Protein AF-A0A1M7B839-F1 (afdb_monomer_lite)

Organism: NCBI:txid1121322

pLDDT: mean 78.51, std 21.43, range [28.95, 98.0]

Foldseek 3Di:
DPDDPPPVVVVVLVVVLVVVVVVVVVVVVPDDDDDDDDDDDDPPPQDSVRVVLVVCQVVVHDDLVVQQSCCVSVQKFFAWWQDRSVCVVVCLVVVVDQKTWTWIAGPPPRWIWIWMDGNPDRTGIDTDDPVVSLVVSVVDPHHGDTDNNVVVVD

Sequence (154 aa):
MQVQNKEMNSGNKLNRIMKLINYFKKKSKESCTSAEEVHEKTAQDTCEACKVIGAMIAEKRIKEIVLQELVDMEELSLFAANCQPKDFGYWIERGNHYTMNAYLKCSRCNKYYYVGYCLYGSPIIKEVTKADAYERAARLEWGYLGGYYEERKQ

Radius of gyration: 17.4 Å; chains: 1; bounding box: 54×29×54 Å

Structure (mmCIF, N/CA/C/O backbone):
data_AF-A0A1M7B839-F1
#
_entry.id   AF-A0A1M7B839-F1
#
loop_
_atom_site.group_PDB
_atom_site.id
_atom_site.type_symbol
_atom_site.label_atom_id
_atom_site.label_alt_id
_atom_site.label_comp_id
_atom_site.label_asym_id
_atom_site.label_entity_id
_atom_site.label_seq_id
_atom_site.pdbx_PDB_ins_code
_atom_site.Cartn_x
_atom_site.Cartn_y
_atom_site.Cartn_z
_atom_site.occupancy
_atom_site.B_iso_or_equiv
_atom_site.auth_seq_id
_atom_site.auth_comp_id
_atom_site.auth_asym_id
_atom_site.auth_atom_id
_atom_site.pdbx_PDB_model_num
ATOM 1 N N . MET A 1 1 ? -35.255 -13.393 -10.848 1.00 37.00 1 MET A N 1
ATOM 2 C CA . MET A 1 1 ? -34.927 -13.728 -9.443 1.00 37.00 1 MET A CA 1
ATOM 3 C C . MET A 1 1 ? -33.413 -13.785 -9.284 1.00 37.00 1 MET A C 1
ATOM 5 O O . MET A 1 1 ? -32.828 -14.796 -9.635 1.00 37.00 1 MET A O 1
ATOM 9 N N . GLN A 1 2 ? -32.760 -12.717 -8.821 1.00 43.22 2 GLN A N 1
ATOM 10 C CA . GLN A 1 2 ? -31.332 -12.746 -8.459 1.00 43.22 2 GLN A CA 1
ATOM 11 C C . GLN A 1 2 ? -31.090 -11.802 -7.275 1.00 43.22 2 GLN A C 1
ATOM 13 O O . GLN A 1 2 ? -30.537 -10.720 -7.423 1.00 43.22 2 GLN A O 1
ATOM 18 N N . VAL A 1 3 ? -31.570 -12.187 -6.092 1.00 40.09 3 VAL A N 1
ATOM 19 C CA . VAL A 1 3 ? -31.356 -11.429 -4.848 1.00 40.09 3 VAL A CA 1
ATOM 20 C C . VAL A 1 3 ? -31.092 -12.407 -3.702 1.00 40.09 3 VAL A C 1
ATOM 22 O O . VAL A 1 3 ? -31.841 -12.423 -2.743 1.00 40.09 3 VAL A O 1
ATOM 25 N N . GLN A 1 4 ? -30.096 -13.298 -3.811 1.00 36.16 4 GLN A N 1
ATOM 26 C CA . GLN A 1 4 ? -29.734 -14.181 -2.677 1.00 36.16 4 GLN A CA 1
ATOM 27 C C . GLN A 1 4 ? -28.231 -14.471 -2.487 1.00 36.16 4 GLN A C 1
ATOM 29 O O . GLN A 1 4 ? -27.869 -15.115 -1.513 1.00 36.16 4 GLN A O 1
ATOM 34 N N . ASN A 1 5 ? -27.317 -13.937 -3.310 1.00 40.16 5 ASN A N 1
ATOM 35 C CA . ASN A 1 5 ? -25.883 -14.282 -3.193 1.00 40.16 5 ASN A CA 1
ATOM 36 C C . ASN A 1 5 ? -24.985 -13.236 -2.501 1.00 40.16 5 ASN A C 1
ATOM 38 O O . ASN A 1 5 ? -23.783 -13.465 -2.382 1.00 40.16 5 ASN A O 1
ATOM 42 N N . LYS A 1 6 ? -25.517 -12.102 -2.021 1.00 41.84 6 LYS A N 1
ATOM 43 C CA . LYS A 1 6 ? -24.699 -11.074 -1.336 1.00 41.84 6 LYS A CA 1
ATOM 44 C C . LYS A 1 6 ? -24.588 -11.258 0.184 1.00 41.84 6 LYS A C 1
ATOM 46 O O . LYS A 1 6 ? -23.594 -10.832 0.762 1.00 41.84 6 LYS A O 1
ATOM 51 N N . GLU A 1 7 ? -25.544 -11.924 0.830 1.00 38.16 7 GLU A N 1
ATOM 52 C CA . GLU A 1 7 ? -25.591 -12.013 2.301 1.00 38.16 7 GLU A CA 1
ATOM 53 C C . GLU A 1 7 ? -24.766 -13.177 2.877 1.00 38.16 7 GLU A C 1
ATOM 55 O O . GLU A 1 7 ? -24.195 -13.053 3.957 1.00 38.16 7 GLU A O 1
ATOM 60 N N . MET A 1 8 ? -24.584 -14.274 2.134 1.00 32.19 8 MET A N 1
ATOM 61 C CA . MET A 1 8 ? -23.785 -15.425 2.593 1.00 32.19 8 MET A CA 1
ATOM 62 C C . MET A 1 8 ? -22.270 -15.154 2.658 1.00 32.19 8 MET A C 1
ATOM 64 O O . MET A 1 8 ? -21.543 -15.858 3.359 1.00 32.19 8 MET A O 1
ATOM 68 N N . ASN A 1 9 ? -21.778 -14.131 1.952 1.00 50.06 9 ASN A N 1
ATOM 69 C CA . ASN A 1 9 ? -20.346 -13.831 1.860 1.00 50.06 9 ASN A CA 1
ATOM 70 C C . ASN A 1 9 ? -19.869 -12.859 2.963 1.00 50.06 9 ASN A C 1
ATOM 72 O O . ASN A 1 9 ? -18.713 -12.897 3.387 1.00 50.06 9 ASN A O 1
ATOM 76 N N . SER A 1 10 ? -20.766 -12.018 3.493 1.00 48.66 10 SER A N 1
ATOM 77 C CA . SER A 1 10 ? -20.438 -11.016 4.518 1.00 48.66 10 SER A CA 1
ATOM 78 C C . SER A 1 10 ? -20.196 -11.636 5.901 1.00 48.66 10 SER A C 1
ATOM 80 O O . SER A 1 10 ? -19.264 -11.228 6.597 1.00 48.66 10 SER A O 1
ATOM 82 N N . GLY A 1 11 ? -20.959 -12.671 6.277 1.00 48.84 11 GLY A N 1
ATOM 83 C CA . GLY A 1 11 ? -20.793 -13.386 7.550 1.00 48.84 11 GLY A CA 1
ATOM 84 C C . GLY A 1 11 ? -19.475 -14.165 7.648 1.00 48.84 11 GLY A C 1
ATOM 85 O O . GLY A 1 11 ? -18.838 -14.201 8.701 1.00 48.84 11 GLY A O 1
ATOM 86 N N . ASN A 1 12 ? -19.006 -14.735 6.534 1.00 59.44 12 ASN A N 1
ATOM 87 C CA . ASN A 1 12 ? -17.725 -15.447 6.481 1.00 59.44 12 ASN A CA 1
ATOM 88 C C . ASN A 1 12 ? -16.532 -14.469 6.499 1.00 59.44 12 ASN A C 1
ATOM 90 O O . ASN A 1 12 ? -15.528 -14.700 7.174 1.00 59.44 12 ASN A O 1
ATOM 94 N N . LYS A 1 13 ? -16.685 -13.319 5.831 1.00 56.66 13 LYS A N 1
ATOM 95 C CA . LYS A 1 13 ? -15.717 -12.215 5.821 1.00 56.66 13 LYS A CA 1
ATOM 96 C C . LYS A 1 13 ? -15.521 -11.599 7.210 1.00 56.66 13 LYS A C 1
ATOM 98 O O . LYS A 1 13 ? -14.389 -11.510 7.679 1.00 56.66 13 LYS A O 1
ATOM 103 N N . LEU A 1 14 ? -16.608 -11.263 7.911 1.00 56.84 14 LEU A N 1
ATOM 104 C CA . LEU A 1 14 ? -16.559 -10.763 9.292 1.00 56.84 14 LEU A CA 1
ATOM 105 C C . LEU A 1 14 ? -15.893 -11.767 10.243 1.00 56.84 14 LEU A C 1
ATOM 107 O O . LEU A 1 14 ? -15.053 -11.373 11.047 1.00 56.84 14 LEU A O 1
ATOM 111 N N . ASN A 1 15 ? -16.186 -13.063 10.106 1.00 65.06 15 ASN A N 1
ATOM 112 C CA . ASN A 1 15 ? -15.546 -14.107 10.911 1.00 65.06 15 ASN A CA 1
ATOM 113 C C . ASN A 1 15 ? -14.041 -14.259 10.631 1.00 65.06 15 ASN A C 1
ATOM 115 O O . ASN A 1 15 ? -13.270 -14.477 11.567 1.00 65.06 15 ASN A O 1
ATOM 119 N N . ARG A 1 16 ? -13.592 -14.130 9.374 1.00 66.88 16 ARG A N 1
ATOM 120 C CA . ARG A 1 16 ? -12.155 -14.153 9.028 1.00 66.88 16 ARG A CA 1
ATOM 121 C C . ARG A 1 16 ? -11.425 -12.924 9.560 1.00 66.88 16 ARG A C 1
ATOM 123 O O . ARG A 1 16 ? -10.368 -13.080 10.168 1.00 66.88 16 ARG A O 1
ATOM 130 N N . ILE A 1 17 ? -12.025 -11.739 9.435 1.00 65.56 17 ILE A N 1
ATOM 131 C CA . ILE A 1 17 ? -11.497 -10.509 10.037 1.00 65.56 17 ILE A CA 1
ATOM 132 C C . ILE A 1 17 ? -11.405 -10.685 11.558 1.00 65.56 17 ILE A C 1
ATOM 134 O O . ILE A 1 17 ? -10.324 -10.540 12.113 1.00 65.56 17 ILE A O 1
ATOM 138 N N . MET A 1 18 ? -12.475 -11.117 12.233 1.00 65.62 18 MET A N 1
ATOM 139 C CA . MET A 1 18 ? -12.472 -11.353 13.685 1.00 65.62 18 MET A CA 1
ATOM 140 C C . MET A 1 18 ? -11.421 -12.382 14.132 1.00 65.62 18 MET A C 1
ATOM 142 O O . MET A 1 18 ? -10.810 -12.212 15.189 1.00 65.62 18 MET A O 1
ATOM 146 N N . LYS A 1 19 ? -11.150 -13.425 13.334 1.00 71.50 19 LYS A N 1
ATOM 147 C CA . LYS A 1 19 ? -10.053 -14.375 13.597 1.00 71.50 19 LYS A CA 1
ATOM 148 C C . LYS A 1 19 ? -8.681 -13.712 13.511 1.00 71.50 19 LYS A C 1
ATOM 150 O O . LYS A 1 19 ? -7.862 -13.940 14.402 1.00 71.50 19 LYS A O 1
ATOM 155 N N . LEU A 1 20 ? -8.445 -12.878 12.497 1.00 68.62 20 LEU A N 1
ATOM 156 C CA . LEU A 1 20 ? -7.220 -12.083 12.398 1.00 68.62 20 LEU A CA 1
ATOM 157 C C . LEU A 1 20 ? -7.093 -11.168 13.618 1.00 68.62 20 LEU A C 1
ATOM 159 O O . LEU A 1 20 ? -6.095 -11.257 14.326 1.00 68.62 20 LEU A O 1
ATOM 163 N N . ILE A 1 21 ? -8.128 -10.390 13.952 1.00 64.94 21 ILE A N 1
ATOM 164 C CA . ILE A 1 21 ? -8.146 -9.519 15.141 1.00 64.94 21 ILE A CA 1
ATOM 165 C C . ILE A 1 21 ? -7.767 -10.297 16.404 1.00 64.94 21 ILE A C 1
ATOM 167 O O . ILE A 1 21 ? -6.912 -9.858 17.170 1.00 64.94 21 ILE A O 1
ATOM 171 N N . ASN A 1 22 ? -8.391 -11.454 16.634 1.00 63.09 22 ASN A N 1
ATOM 172 C CA . ASN A 1 22 ? -8.139 -12.264 17.823 1.00 63.09 22 ASN A CA 1
ATOM 173 C C . ASN A 1 22 ? -6.702 -12.798 17.864 1.00 63.09 22 ASN A C 1
ATOM 175 O O . ASN A 1 22 ? -6.104 -12.842 18.939 1.00 63.09 22 ASN A O 1
ATOM 179 N N . TYR A 1 23 ? -6.120 -13.137 16.712 1.00 65.00 23 TYR A N 1
ATOM 180 C CA . TYR A 1 23 ? -4.705 -13.491 16.611 1.00 65.00 23 TYR A CA 1
ATOM 181 C C . TYR A 1 23 ? -3.788 -12.326 17.026 1.00 65.00 23 TYR A C 1
ATOM 183 O O . TYR A 1 23 ? -2.842 -12.534 17.787 1.00 65.00 23 TYR A O 1
ATOM 191 N N . PHE A 1 24 ? -4.095 -11.089 16.620 1.00 58.09 24 PHE A N 1
ATOM 192 C CA . PHE A 1 24 ? -3.320 -9.907 17.023 1.00 58.09 24 PHE A CA 1
ATOM 193 C C . PHE A 1 24 ? -3.530 -9.529 18.501 1.00 58.09 24 PHE A C 1
ATOM 195 O O . PHE A 1 24 ? -2.554 -9.283 19.208 1.00 58.09 24 PHE A O 1
ATOM 202 N N . LYS A 1 25 ? -4.771 -9.572 19.010 1.00 55.38 25 LYS A N 1
ATOM 203 C CA . LYS A 1 25 ? -5.091 -9.298 20.427 1.00 55.38 25 LYS A CA 1
ATOM 204 C C . LYS A 1 25 ? -4.465 -10.305 21.391 1.00 55.38 25 LYS A C 1
ATOM 206 O O . LYS A 1 25 ? -4.120 -9.945 22.513 1.00 55.38 25 LYS A O 1
ATOM 211 N N . LYS A 1 26 ? -4.332 -11.572 20.983 1.00 52.59 26 LYS A N 1
ATOM 212 C CA . LYS A 1 26 ? -3.695 -12.609 21.808 1.00 52.59 26 LYS A CA 1
ATOM 213 C C . LYS A 1 26 ? -2.184 -12.383 21.925 1.00 52.59 26 LYS A C 1
ATOM 215 O O . LYS A 1 26 ? -1.627 -12.649 22.980 1.00 52.59 26 LYS A O 1
ATOM 220 N N . LYS A 1 27 ? -1.546 -11.832 20.885 1.00 49.62 27 LYS A N 1
ATOM 221 C CA . LYS A 1 27 ? -0.099 -11.574 20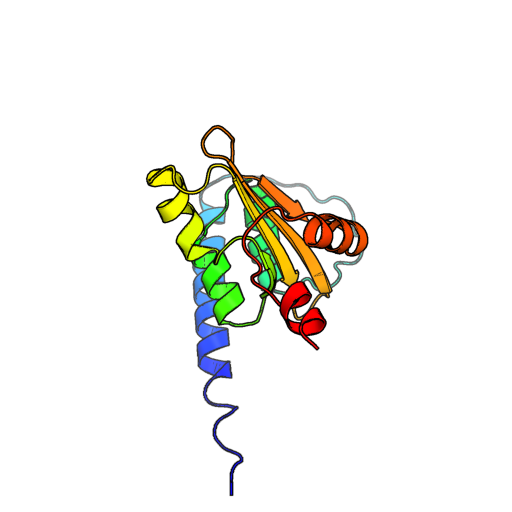.865 1.00 49.62 27 LYS A CA 1
ATOM 222 C C . LYS A 1 27 ? 0.317 -10.281 21.577 1.00 49.62 27 LYS A C 1
ATOM 224 O O . LYS A 1 27 ? 1.439 -10.199 22.054 1.00 49.62 27 LYS A O 1
ATOM 229 N N . SER A 1 28 ? -0.578 -9.296 21.696 1.00 42.84 28 SER A N 1
ATOM 230 C CA . SER A 1 28 ? -0.305 -8.045 22.423 1.00 42.84 28 SER A CA 1
ATOM 231 C C . SER A 1 28 ? -0.425 -8.169 23.949 1.00 42.84 28 SER A C 1
ATOM 233 O O . SER A 1 28 ? -0.104 -7.221 24.655 1.00 42.84 28 SER A O 1
ATOM 235 N N . LYS A 1 29 ? -0.914 -9.303 24.473 1.00 42.88 29 LYS A N 1
ATOM 236 C CA . LYS A 1 29 ? -1.049 -9.552 25.921 1.00 42.88 29 LYS A CA 1
ATOM 237 C C . LYS A 1 29 ? 0.162 -10.244 26.558 1.00 42.88 29 LYS A C 1
ATOM 239 O O . LYS A 1 29 ? 0.162 -10.427 27.769 1.00 42.88 29 LYS A O 1
ATOM 244 N N . GLU A 1 30 ? 1.184 -10.604 25.780 1.00 41.94 30 GLU A N 1
ATOM 245 C CA . GLU A 1 30 ? 2.397 -11.263 26.297 1.00 41.94 30 GLU A CA 1
ATOM 246 C C . GLU A 1 30 ? 3.554 -10.297 26.605 1.00 41.94 30 GLU A C 1
ATOM 248 O O . GLU A 1 30 ? 4.613 -10.740 27.041 1.00 41.94 30 GLU A O 1
ATOM 253 N N . SER A 1 31 ? 3.375 -8.978 26.472 1.00 40.50 31 SER A N 1
ATOM 254 C CA . SER A 1 31 ? 4.389 -8.030 26.944 1.00 40.50 31 SER A CA 1
ATOM 255 C C . SER A 1 31 ? 3.803 -6.705 27.425 1.00 40.50 31 SER A C 1
ATOM 257 O O . SER A 1 31 ? 3.160 -5.991 26.659 1.00 40.50 31 SER A O 1
ATOM 259 N N . CYS A 1 32 ? 4.170 -6.382 28.666 1.00 28.95 32 CYS A N 1
ATOM 260 C CA . CYS A 1 32 ? 4.132 -5.085 29.343 1.00 28.95 32 CYS A CA 1
ATOM 261 C C . CYS A 1 32 ? 2.851 -4.704 30.107 1.00 28.95 3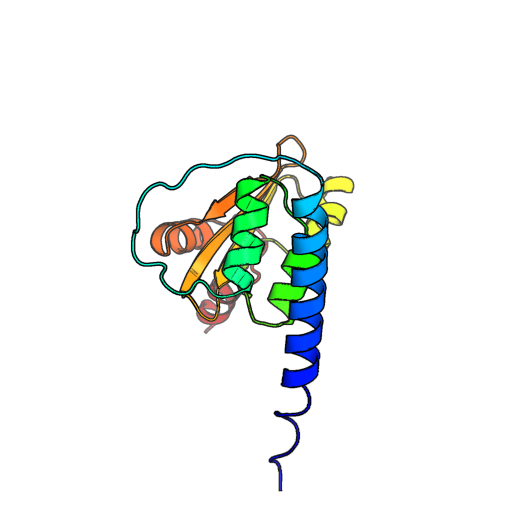2 CYS A C 1
ATOM 263 O O . CYS A 1 32 ? 1.807 -4.352 29.567 1.00 28.95 32 CYS A O 1
ATOM 265 N N . THR A 1 33 ? 3.026 -4.748 31.428 1.00 39.16 33 THR A N 1
ATOM 266 C CA . THR A 1 33 ? 2.273 -4.078 32.487 1.00 39.16 33 THR A CA 1
ATOM 267 C C . THR A 1 33 ? 2.524 -2.562 32.520 1.00 39.16 33 THR A C 1
ATOM 269 O O . THR A 1 33 ? 3.567 -2.104 32.063 1.00 39.16 33 THR A O 1
ATOM 272 N N . SER A 1 34 ? 1.579 -1.871 33.177 1.00 36.06 34 SER A N 1
ATOM 273 C CA . SER A 1 34 ? 1.534 -0.490 33.713 1.00 36.06 34 SER A CA 1
ATOM 274 C C . SER A 1 34 ? 1.235 0.700 32.781 1.00 36.06 34 SER A C 1
ATOM 276 O O . SER A 1 34 ? 2.066 1.108 31.980 1.00 36.06 34 SER A O 1
ATOM 278 N N . ALA A 1 35 ? 0.012 1.219 32.987 1.00 40.44 35 ALA A N 1
ATOM 279 C CA . ALA A 1 35 ? -0.452 2.605 33.187 1.00 40.44 35 ALA A CA 1
ATOM 280 C C . ALA A 1 35 ? 0.273 3.786 32.510 1.00 40.44 35 ALA A C 1
ATOM 282 O O . ALA A 1 35 ? 1.455 3.995 32.736 1.00 40.44 35 ALA A O 1
ATOM 283 N N . GLU A 1 36 ? -0.482 4.630 31.793 1.00 34.69 36 GLU A N 1
ATOM 284 C CA . GLU A 1 36 ? -0.966 5.949 32.261 1.00 34.69 36 GLU A CA 1
ATOM 285 C C . GLU A 1 36 ? -1.775 6.653 31.149 1.00 34.69 36 GLU A C 1
ATOM 287 O O . GLU A 1 36 ? -1.490 6.528 29.958 1.00 34.69 36 GLU A O 1
ATOM 292 N N . GLU A 1 37 ? -2.847 7.336 31.557 1.00 46.50 37 GLU A N 1
ATOM 293 C CA . GLU A 1 37 ? -3.810 8.052 30.714 1.00 46.50 37 GLU A CA 1
ATOM 294 C C . GLU A 1 37 ? -3.233 9.375 30.201 1.00 46.50 37 GLU A C 1
ATOM 296 O O . GLU A 1 37 ? -2.849 10.218 31.007 1.00 46.50 37 GLU A O 1
ATOM 301 N N . VAL A 1 38 ? -3.257 9.619 28.882 1.00 33.47 38 VAL A N 1
ATOM 302 C CA . VAL A 1 38 ? -3.043 10.963 28.320 1.00 33.47 38 VAL A CA 1
ATOM 303 C C . VAL A 1 38 ? -3.848 11.177 27.024 1.00 33.47 38 VAL A C 1
ATOM 305 O O . VAL A 1 38 ? -3.632 10.519 26.010 1.00 33.47 38 VAL A O 1
ATOM 308 N N . HIS A 1 39 ? -4.721 12.184 27.091 1.00 33.41 39 HIS A N 1
ATOM 309 C CA . HIS A 1 39 ? -5.318 13.018 26.038 1.00 33.41 39 HIS A CA 1
ATOM 310 C C . HIS A 1 39 ? -6.208 12.415 24.935 1.00 33.41 39 HIS A C 1
ATOM 312 O O . HIS A 1 39 ? -5.788 11.958 23.873 1.00 33.41 39 HIS A O 1
ATOM 318 N N . GLU A 1 40 ? -7.497 12.657 25.165 1.00 37.84 40 GLU A N 1
ATOM 319 C CA . GLU A 1 40 ? -8.632 12.665 24.255 1.00 37.84 40 GLU A CA 1
ATOM 320 C C . GLU A 1 40 ? -8.423 13.615 23.056 1.00 37.84 40 GLU A C 1
ATOM 322 O O . GLU A 1 40 ? -8.608 14.830 23.127 1.00 37.84 40 GLU A O 1
ATOM 327 N N . LYS A 1 41 ? -8.041 13.038 21.914 1.00 38.16 41 LYS A N 1
ATOM 328 C CA . LYS A 1 41 ? -8.396 13.552 20.586 1.00 38.16 41 LYS A CA 1
ATOM 329 C C . LYS A 1 41 ? -9.390 12.567 20.003 1.00 38.16 41 LYS A C 1
ATOM 331 O O . LYS A 1 41 ? -9.066 11.388 19.887 1.00 38.16 41 LYS A O 1
ATOM 336 N N . THR A 1 42 ? -10.586 13.066 19.700 1.00 36.41 42 THR A N 1
ATOM 337 C CA . THR A 1 42 ? -11.733 12.345 19.136 1.00 36.41 42 THR A CA 1
ATOM 338 C C . THR A 1 42 ? -11.294 11.141 18.307 1.00 36.41 42 THR A C 1
ATOM 340 O O . THR A 1 42 ? -10.738 11.279 17.215 1.00 36.41 42 THR A O 1
ATOM 343 N N . ALA A 1 43 ? -11.504 9.947 18.864 1.00 44.69 43 ALA A N 1
ATOM 344 C CA . ALA A 1 43 ? -11.261 8.685 18.193 1.00 44.69 43 ALA A CA 1
ATOM 345 C C . ALA A 1 43 ? -12.229 8.594 17.011 1.00 44.69 43 ALA A C 1
ATOM 347 O O . ALA A 1 43 ? -13.332 8.069 17.124 1.00 44.69 43 ALA A O 1
ATOM 348 N N . GLN A 1 44 ? -11.832 9.172 15.877 1.00 51.06 44 GLN A N 1
ATOM 349 C CA . GLN A 1 44 ? -12.432 8.891 14.587 1.00 51.06 44 GLN A CA 1
ATOM 350 C C . GLN A 1 44 ? -12.430 7.370 14.478 1.00 51.06 44 GLN A C 1
ATOM 352 O O . GLN A 1 44 ? -11.350 6.776 14.475 1.00 51.06 44 GLN A O 1
ATOM 357 N N . ASP A 1 45 ? -13.612 6.758 14.489 1.00 60.56 45 ASP A N 1
ATOM 358 C CA . ASP A 1 45 ? -13.775 5.310 14.563 1.00 60.56 45 ASP A CA 1
ATOM 359 C C . ASP A 1 45 ? -12.996 4.667 13.407 1.00 60.56 45 ASP A C 1
ATOM 361 O O . ASP A 1 45 ? -13.406 4.667 12.243 1.00 60.56 45 ASP A O 1
ATOM 365 N N . THR A 1 46 ? -11.772 4.228 13.696 1.00 78.56 46 THR A N 1
ATOM 366 C CA . THR A 1 46 ? -10.871 3.702 12.678 1.00 78.56 46 THR A CA 1
ATOM 367 C C . THR A 1 46 ? -11.373 2.319 12.329 1.00 78.56 46 THR A C 1
ATOM 369 O O . THR A 1 46 ? -11.590 1.482 13.210 1.00 78.56 46 THR A O 1
ATOM 372 N N . CYS A 1 47 ? -11.591 2.063 11.037 1.00 92.31 47 CYS A N 1
ATOM 373 C CA . CYS A 1 47 ? -12.061 0.749 10.631 1.00 92.31 47 CYS A CA 1
ATOM 374 C C . CYS A 1 47 ? -11.027 -0.327 10.983 1.00 92.31 47 CYS A C 1
ATOM 376 O O . CYS A 1 47 ? -9.835 -0.051 11.151 1.00 92.31 47 CYS A O 1
ATOM 378 N N . GLU A 1 48 ? -11.480 -1.572 11.055 1.00 91.75 48 GLU A N 1
ATOM 379 C CA . GLU A 1 48 ? -10.625 -2.662 11.510 1.00 91.75 48 GLU A CA 1
ATOM 380 C C . GLU A 1 48 ? -9.391 -2.873 10.626 1.00 91.75 48 GLU A C 1
ATOM 382 O O . GLU A 1 48 ? -8.296 -3.091 11.134 1.00 91.75 48 GLU A O 1
ATOM 387 N N . ALA A 1 49 ? -9.523 -2.708 9.308 1.00 93.38 49 ALA A N 1
ATOM 388 C CA . ALA A 1 49 ? -8.383 -2.781 8.398 1.00 93.38 49 ALA A CA 1
ATOM 389 C C . ALA A 1 49 ? -7.331 -1.698 8.699 1.00 93.38 49 ALA A C 1
ATOM 391 O O . ALA A 1 49 ? -6.133 -1.981 8.711 1.00 93.38 49 ALA A O 1
ATOM 392 N N . CYS A 1 50 ? -7.765 -0.474 9.016 1.00 95.38 50 CYS A N 1
ATOM 393 C CA . CYS A 1 50 ? -6.867 0.603 9.433 1.00 95.38 50 CYS A CA 1
ATOM 394 C C . CYS A 1 50 ? -6.187 0.301 10.773 1.00 95.38 50 CYS A C 1
ATOM 396 O O . CYS A 1 50 ? -5.023 0.657 10.936 1.00 95.38 50 CYS A O 1
ATOM 398 N N . LYS A 1 51 ? -6.869 -0.367 11.714 1.00 95.25 51 LYS A N 1
ATOM 399 C CA . LYS A 1 51 ? -6.261 -0.815 12.980 1.00 95.25 51 LYS A CA 1
ATOM 400 C C . LYS A 1 51 ? -5.201 -1.887 12.739 1.00 95.25 51 LYS A C 1
ATOM 402 O O . LYS A 1 51 ? -4.106 -1.791 13.287 1.00 95.25 51 LYS A O 1
ATOM 407 N N . VAL A 1 52 ? -5.491 -2.859 11.873 1.00 94.81 52 VAL A N 1
ATOM 408 C CA . VAL A 1 52 ? -4.541 -3.912 11.483 1.00 94.81 52 VAL A CA 1
ATOM 409 C C . VAL A 1 52 ? -3.296 -3.311 10.822 1.00 94.81 52 VAL A C 1
ATOM 411 O O . VAL A 1 52 ? -2.181 -3.642 11.222 1.00 94.81 52 VAL A O 1
ATOM 414 N N . ILE A 1 53 ? -3.458 -2.383 9.871 1.00 95.12 53 ILE A N 1
ATOM 415 C CA . ILE A 1 53 ? -2.317 -1.665 9.284 1.00 95.12 53 ILE A CA 1
ATOM 416 C C . ILE A 1 53 ? -1.599 -0.811 10.332 1.00 95.12 53 ILE A C 1
ATOM 418 O O . ILE A 1 53 ? -0.373 -0.806 10.371 1.00 95.12 53 ILE A O 1
ATOM 422 N N . GLY A 1 54 ? -2.334 -0.114 11.200 1.00 95.44 54 GLY A N 1
ATOM 423 C CA . GLY A 1 54 ? -1.761 0.686 12.282 1.00 95.44 54 GLY A CA 1
ATOM 424 C C . GLY A 1 54 ? -0.842 -0.136 13.186 1.00 95.44 54 GLY A C 1
ATOM 425 O O . GLY A 1 54 ? 0.253 0.317 13.512 1.00 95.44 54 GLY A O 1
ATOM 426 N N . ALA A 1 55 ? -1.226 -1.375 13.504 1.00 94.88 55 ALA A N 1
ATOM 427 C CA . ALA A 1 55 ? -0.376 -2.309 14.238 1.00 94.88 55 ALA A CA 1
ATOM 428 C C . ALA A 1 55 ? 0.890 -2.688 13.448 1.00 94.88 55 ALA A C 1
ATOM 430 O O . ALA A 1 55 ? 1.979 -2.686 14.012 1.00 94.88 55 ALA A O 1
ATOM 431 N N . MET A 1 56 ? 0.786 -2.947 12.138 1.00 95.12 56 MET A N 1
ATOM 432 C CA . MET A 1 56 ? 1.964 -3.209 11.293 1.00 95.12 56 MET A CA 1
ATOM 433 C C . MET A 1 56 ? 2.919 -2.007 11.222 1.00 95.12 56 MET A C 1
ATOM 435 O O . MET A 1 56 ? 4.135 -2.194 11.247 1.00 95.12 56 MET A O 1
ATOM 439 N N . ILE A 1 57 ? 2.382 -0.782 11.163 1.00 95.69 57 ILE A N 1
ATOM 440 C CA . ILE A 1 57 ? 3.161 0.466 11.201 1.00 95.69 57 ILE A CA 1
ATOM 441 C C . ILE A 1 57 ? 3.880 0.605 12.542 1.00 95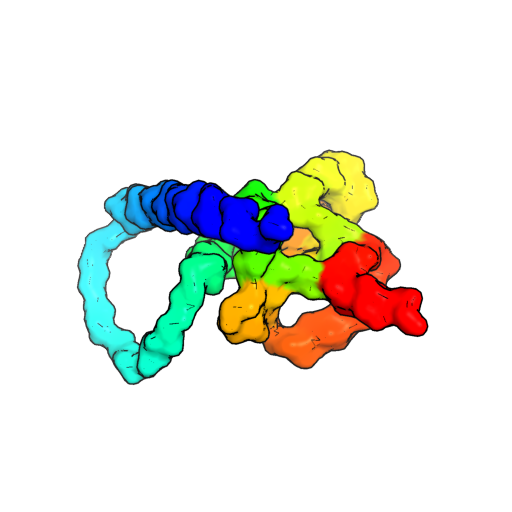.69 57 ILE A C 1
ATOM 443 O O . ILE A 1 57 ? 5.085 0.851 12.561 1.00 95.69 57 ILE A O 1
ATOM 447 N N . ALA A 1 58 ? 3.165 0.413 13.653 1.00 93.69 58 ALA A N 1
ATOM 448 C CA . ALA A 1 58 ? 3.736 0.496 14.994 1.00 93.69 58 ALA A CA 1
ATOM 449 C C . ALA A 1 58 ? 4.840 -0.553 15.216 1.00 93.69 58 ALA A C 1
ATOM 451 O O . ALA A 1 58 ? 5.905 -0.229 15.735 1.00 93.69 58 ALA A O 1
ATOM 452 N N . GLU A 1 59 ? 4.623 -1.789 14.755 1.00 93.44 59 GLU A N 1
ATOM 453 C CA . GLU A 1 59 ? 5.610 -2.875 14.810 1.00 93.44 59 GLU A CA 1
ATOM 454 C C . GLU A 1 59 ? 6.749 -2.715 13.783 1.00 93.44 59 GLU A C 1
ATOM 456 O O . GLU A 1 59 ? 7.715 -3.475 13.837 1.00 93.44 59 GLU A O 1
ATOM 461 N N . LYS A 1 60 ? 6.636 -1.780 12.824 1.00 91.38 60 LYS A N 1
ATOM 462 C CA . LYS A 1 60 ? 7.512 -1.660 11.639 1.00 91.38 60 LYS A CA 1
ATOM 463 C C . LYS A 1 60 ? 7.727 -3.000 10.931 1.00 91.38 60 LYS A C 1
ATOM 465 O O . LYS A 1 60 ? 8.822 -3.313 10.465 1.00 91.38 60 LYS A O 1
ATOM 470 N N . ARG A 1 61 ? 6.673 -3.811 10.872 1.00 91.06 61 ARG A N 1
ATOM 471 C CA . ARG A 1 61 ? 6.734 -5.177 10.363 1.00 91.06 61 ARG A CA 1
ATOM 472 C C . ARG A 1 61 ? 5.518 -5.471 9.512 1.00 91.06 61 ARG A C 1
ATOM 474 O O . ARG A 1 61 ? 4.386 -5.479 9.994 1.00 91.06 61 ARG A O 1
ATOM 481 N N . ILE A 1 62 ? 5.774 -5.750 8.244 1.00 91.44 62 ILE A N 1
ATOM 482 C CA . ILE A 1 62 ? 4.732 -6.103 7.291 1.00 91.44 62 ILE A CA 1
ATOM 483 C C . ILE A 1 62 ? 4.439 -7.596 7.421 1.00 91.44 62 ILE A C 1
ATOM 485 O O . ILE A 1 62 ? 5.326 -8.404 7.689 1.00 91.44 62 ILE A O 1
ATOM 489 N N . LYS A 1 63 ? 3.161 -7.947 7.286 1.00 92.69 63 LYS A N 1
ATOM 490 C CA . LYS A 1 63 ? 2.702 -9.332 7.180 1.00 92.69 63 LYS A CA 1
ATOM 491 C C . LYS A 1 63 ? 2.007 -9.457 5.832 1.00 92.69 63 LYS A C 1
ATOM 493 O O . LYS A 1 63 ? 0.823 -9.149 5.724 1.00 92.69 63 LYS A O 1
ATOM 498 N N . GLU A 1 64 ? 2.757 -9.866 4.819 1.00 92.25 64 GLU A N 1
ATOM 499 C CA . GLU A 1 64 ? 2.373 -9.909 3.403 1.00 92.25 64 GLU A CA 1
ATOM 500 C C . GLU A 1 64 ? 1.068 -10.674 3.197 1.00 92.25 64 GLU A C 1
ATOM 502 O O . GLU A 1 64 ? 0.171 -10.202 2.506 1.00 92.25 64 GLU A O 1
ATOM 507 N N . ILE A 1 65 ? 0.931 -11.821 3.868 1.00 93.81 65 ILE A N 1
ATOM 508 C CA . ILE A 1 65 ? -0.270 -12.661 3.801 1.00 93.81 65 ILE A CA 1
ATOM 509 C C . ILE A 1 65 ? -1.494 -11.928 4.349 1.00 93.81 65 ILE A C 1
ATOM 511 O O . ILE A 1 65 ? -2.539 -11.926 3.714 1.00 93.81 65 ILE A O 1
ATOM 515 N N . VAL A 1 66 ? -1.362 -11.246 5.489 1.00 94.50 66 VAL A N 1
ATOM 516 C CA . VAL A 1 66 ? -2.476 -10.482 6.075 1.00 94.50 66 VAL A CA 1
ATOM 517 C C . VAL A 1 66 ? -2.831 -9.292 5.184 1.00 94.50 66 VAL A C 1
ATOM 519 O O . VAL A 1 66 ? -4.002 -8.970 5.006 1.00 94.50 66 VAL A O 1
ATOM 522 N N . LEU A 1 67 ? -1.822 -8.639 4.606 1.00 94.75 67 LEU A N 1
ATOM 523 C CA . LEU A 1 67 ? -2.019 -7.534 3.677 1.00 94.75 67 LEU A CA 1
ATOM 524 C C . LEU A 1 67 ? -2.762 -7.993 2.417 1.00 94.75 67 LEU A C 1
ATOM 526 O O . LEU A 1 67 ? -3.705 -7.326 1.996 1.00 94.75 67 LEU A O 1
ATOM 530 N N . GLN A 1 68 ? -2.386 -9.151 1.867 1.00 95.75 68 GLN A N 1
ATOM 531 C CA . GLN A 1 68 ? -3.094 -9.782 0.759 1.00 95.75 68 GLN A CA 1
ATOM 532 C C . GLN A 1 68 ? -4.532 -10.125 1.142 1.00 95.75 68 GLN A C 1
ATOM 534 O O . GLN A 1 68 ? -5.440 -9.800 0.394 1.00 95.75 68 GLN A O 1
ATOM 539 N N . GLU A 1 69 ? -4.765 -10.730 2.309 1.00 96.12 69 GLU A N 1
ATOM 540 C CA . GLU A 1 69 ? -6.119 -11.075 2.751 1.00 96.12 69 GLU A CA 1
ATOM 541 C C . GLU A 1 69 ? -7.018 -9.839 2.855 1.00 96.12 69 GLU A C 1
ATOM 543 O O . GLU A 1 69 ? -8.185 -9.897 2.479 1.00 96.12 69 GLU A O 1
ATOM 548 N N . LEU A 1 70 ? -6.494 -8.704 3.328 1.00 96.25 70 LEU A N 1
ATOM 549 C CA . LEU A 1 70 ? -7.244 -7.446 3.360 1.00 96.25 70 LEU A CA 1
ATOM 550 C C . LEU A 1 70 ? -7.577 -6.920 1.953 1.00 96.25 70 LEU A C 1
ATOM 552 O O . LEU A 1 70 ? -8.643 -6.325 1.779 1.00 96.25 70 LEU A O 1
ATOM 556 N N . VAL A 1 71 ? -6.694 -7.146 0.974 1.00 96.19 71 VAL A N 1
ATOM 557 C CA . VAL A 1 71 ? -6.933 -6.827 -0.444 1.00 96.19 71 VAL A CA 1
ATOM 558 C C . VAL A 1 71 ? -7.971 -7.767 -1.057 1.00 96.19 71 VAL A C 1
ATOM 560 O O . VAL A 1 71 ? -8.924 -7.297 -1.669 1.00 96.19 71 VAL A O 1
ATOM 563 N N . ASP A 1 72 ? -7.848 -9.075 -0.838 1.00 96.25 72 ASP A N 1
ATOM 564 C CA . ASP A 1 72 ? -8.788 -10.093 -1.330 1.00 96.25 72 ASP A CA 1
ATOM 565 C C . ASP A 1 72 ? -10.187 -9.908 -0.719 1.00 96.25 72 ASP A C 1
ATOM 567 O O . ASP A 1 72 ? -11.207 -10.213 -1.333 1.00 96.25 72 ASP A O 1
ATOM 571 N N . MET A 1 73 ? -10.241 -9.388 0.509 1.00 94.25 73 MET A N 1
ATOM 572 C CA . MET A 1 73 ? -11.469 -8.978 1.176 1.00 94.25 73 MET A CA 1
ATOM 573 C C . MET A 1 73 ? -11.942 -7.582 0.752 1.00 94.25 73 MET A C 1
ATOM 575 O O . MET A 1 73 ? -12.922 -7.113 1.310 1.00 94.25 73 MET A O 1
ATOM 579 N N . GLU A 1 74 ? -11.299 -6.875 -0.173 1.00 95.19 74 GLU A N 1
ATOM 580 C CA . GLU A 1 74 ? -11.680 -5.513 -0.596 1.00 95.19 74 GLU A CA 1
ATOM 581 C C . GLU A 1 74 ? -11.768 -4.488 0.559 1.00 95.19 74 GLU A C 1
ATOM 583 O O . GLU A 1 74 ? -12.358 -3.415 0.422 1.00 95.19 74 GLU A O 1
ATOM 588 N N . GLU A 1 75 ? -11.203 -4.793 1.731 1.00 95.69 75 GLU A N 1
ATOM 589 C CA . GLU A 1 75 ? -11.088 -3.842 2.845 1.00 95.69 75 GLU A CA 1
ATOM 590 C C . GLU A 1 75 ? -9.967 -2.827 2.565 1.00 95.69 75 GLU A C 1
ATOM 592 O O . GLU A 1 75 ? -10.015 -1.668 2.998 1.00 95.69 75 GLU A O 1
ATOM 597 N N . LEU A 1 76 ? -8.987 -3.268 1.776 1.00 96.62 76 LEU A N 1
ATOM 598 C CA . LEU A 1 76 ? -8.017 -2.445 1.078 1.00 96.62 76 LEU A CA 1
ATOM 599 C C . LEU A 1 76 ? -8.164 -2.669 -0.424 1.00 96.62 76 LEU A C 1
ATOM 601 O O . LEU A 1 76 ? -8.410 -3.786 -0.866 1.00 96.62 76 LEU A O 1
ATOM 605 N N . SER A 1 77 ? -7.928 -1.632 -1.212 1.00 96.19 77 SER A N 1
ATOM 606 C CA . SER A 1 77 ? -7.669 -1.769 -2.638 1.00 96.19 77 SER A CA 1
ATOM 607 C C . SER A 1 77 ? -6.207 -1.465 -2.938 1.00 96.19 77 SER A C 1
ATOM 609 O O . SER A 1 77 ? -5.589 -0.591 -2.317 1.00 96.19 77 SER A O 1
ATOM 611 N N . LEU A 1 78 ? -5.643 -2.184 -3.910 1.00 96.31 78 LEU A N 1
ATOM 612 C CA . LEU A 1 78 ? -4.382 -1.797 -4.531 1.00 96.31 78 LEU A CA 1
ATOM 613 C C . LEU A 1 78 ? -4.644 -0.538 -5.350 1.00 96.31 78 LEU A C 1
ATOM 615 O O . LEU A 1 78 ? -5.290 -0.586 -6.394 1.00 96.31 78 LEU A O 1
ATOM 619 N N . PHE A 1 79 ? -4.181 0.601 -4.844 1.00 96.81 79 PHE A N 1
ATOM 620 C CA . PHE A 1 79 ? -4.283 1.861 -5.562 1.00 96.81 79 PHE A CA 1
ATOM 621 C C . PHE A 1 79 ? -3.279 1.881 -6.715 1.00 96.81 79 PHE A C 1
ATOM 623 O O . PHE A 1 79 ? -3.674 2.093 -7.855 1.00 96.81 79 PHE A O 1
ATOM 630 N N . ALA A 1 80 ? -2.009 1.597 -6.427 1.00 96.88 80 ALA A N 1
ATOM 631 C CA . ALA A 1 80 ? -0.953 1.451 -7.425 1.00 96.88 80 ALA A CA 1
ATOM 632 C C . ALA A 1 80 ? 0.153 0.557 -6.864 1.00 96.88 80 ALA A C 1
ATOM 634 O O . ALA A 1 80 ? 0.628 0.807 -5.759 1.00 96.88 80 ALA A O 1
ATOM 635 N N . ALA A 1 81 ? 0.569 -0.479 -7.581 1.00 95.19 81 ALA A N 1
ATOM 636 C CA . ALA A 1 81 ? 1.560 -1.419 -7.086 1.00 95.19 81 ALA A CA 1
ATOM 637 C C . ALA A 1 81 ? 2.365 -2.070 -8.205 1.00 95.19 81 ALA A C 1
ATOM 639 O O . ALA A 1 81 ? 1.858 -2.315 -9.298 1.00 95.19 81 ALA A O 1
ATOM 640 N N . ASN A 1 82 ? 3.601 -2.430 -7.869 1.00 92.75 82 ASN A N 1
ATOM 641 C CA . ASN A 1 82 ? 4.462 -3.200 -8.753 1.00 92.75 82 ASN A CA 1
ATOM 642 C C . ASN A 1 82 ? 3.964 -4.659 -8.896 1.00 92.75 82 ASN A C 1
ATOM 644 O O . ASN A 1 82 ? 3.913 -5.193 -10.002 1.00 92.75 82 ASN A O 1
ATOM 648 N N . CYS A 1 83 ? 3.560 -5.302 -7.789 1.00 90.69 83 CYS A N 1
ATOM 649 C CA . CYS A 1 83 ? 2.927 -6.629 -7.777 1.00 90.69 83 CYS A CA 1
ATOM 650 C C . CYS A 1 83 ? 1.967 -6.804 -6.583 1.00 90.69 83 CYS A C 1
ATOM 652 O O . CYS A 1 83 ? 1.797 -5.890 -5.773 1.00 90.69 83 CYS A O 1
ATOM 654 N N . GLN A 1 84 ? 1.331 -7.976 -6.477 1.00 92.50 84 GLN A N 1
ATOM 655 C CA . GLN A 1 84 ? 0.464 -8.324 -5.347 1.00 92.50 84 GLN A CA 1
ATOM 656 C C . GLN A 1 84 ? 1.279 -8.479 -4.046 1.00 92.50 84 GLN A C 1
ATOM 658 O O . GLN A 1 84 ? 2.394 -9.006 -4.103 1.00 92.50 84 GLN A O 1
ATOM 663 N N . PRO A 1 85 ? 0.731 -8.100 -2.873 1.00 92.44 85 PRO A N 1
ATOM 664 C CA . PRO A 1 85 ? 1.407 -8.247 -1.583 1.00 92.44 85 PRO A CA 1
ATOM 665 C C . PRO A 1 85 ? 1.968 -9.641 -1.295 1.00 92.44 85 PRO A C 1
ATOM 667 O O . PRO A 1 85 ? 3.100 -9.758 -0.831 1.00 92.44 85 PRO A O 1
ATOM 670 N N . LYS A 1 86 ? 1.211 -10.703 -1.601 1.00 91.25 86 LYS A N 1
ATOM 671 C CA . LYS A 1 86 ? 1.650 -12.092 -1.372 1.00 91.25 86 LYS A CA 1
ATOM 672 C C . LYS A 1 86 ? 2.912 -12.480 -2.150 1.00 91.25 86 LYS A C 1
ATOM 674 O O . LYS A 1 86 ? 3.595 -13.420 -1.755 1.00 91.25 86 LYS A O 1
ATOM 679 N N . ASP A 1 87 ? 3.216 -11.769 -3.233 1.00 89.19 87 ASP A N 1
ATOM 680 C CA . ASP A 1 87 ? 4.335 -12.091 -4.113 1.00 89.19 87 ASP A CA 1
ATOM 681 C C . ASP A 1 87 ? 5.628 -11.355 -3.713 1.00 89.19 87 ASP A C 1
ATOM 683 O O . ASP A 1 87 ? 6.691 -11.658 -4.255 1.00 89.19 87 ASP A O 1
ATOM 687 N N . PHE A 1 88 ? 5.576 -10.408 -2.762 1.00 86.75 88 PHE A N 1
ATOM 688 C CA . PHE A 1 88 ? 6.741 -9.599 -2.373 1.00 86.75 88 PHE A CA 1
ATOM 689 C C . PHE A 1 88 ? 7.931 -10.450 -1.928 1.00 86.75 88 PHE A C 1
ATOM 691 O O . PHE A 1 88 ? 9.024 -10.283 -2.464 1.00 86.75 88 PHE A O 1
ATOM 698 N N . GLY A 1 89 ? 7.722 -11.387 -0.997 1.00 80.62 89 GLY A N 1
ATOM 699 C CA . GLY A 1 89 ? 8.794 -12.259 -0.504 1.00 80.62 89 GLY A CA 1
ATOM 700 C C . GLY A 1 89 ? 9.397 -13.119 -1.616 1.00 80.62 89 GLY A C 1
ATOM 701 O O . GLY A 1 89 ? 10.609 -13.127 -1.805 1.00 80.62 89 GLY A O 1
ATOM 702 N N . TYR A 1 90 ? 8.542 -13.750 -2.426 1.00 84.31 90 TYR A N 1
ATOM 703 C CA . TYR A 1 90 ? 8.964 -14.623 -3.523 1.00 84.31 90 TYR A CA 1
ATOM 704 C C . TYR A 1 90 ? 9.858 -13.909 -4.547 1.00 84.31 90 TYR A C 1
ATOM 706 O O . TYR A 1 90 ? 10.886 -14.449 -4.964 1.00 84.31 90 TYR A O 1
ATOM 714 N N . TRP A 1 91 ? 9.482 -12.699 -4.971 1.00 84.25 91 TRP A N 1
ATOM 715 C CA . TRP A 1 91 ? 10.250 -11.971 -5.981 1.00 84.25 91 TRP A CA 1
ATOM 716 C C . TRP A 1 91 ? 11.542 -11.362 -5.439 1.00 84.25 91 TRP A C 1
ATOM 718 O O . TRP A 1 91 ? 12.532 -11.305 -6.175 1.00 84.25 91 TRP A O 1
ATOM 728 N N . ILE A 1 92 ? 11.539 -10.942 -4.170 1.00 80.31 92 ILE A N 1
ATOM 729 C CA . ILE A 1 92 ? 12.728 -10.434 -3.481 1.00 80.31 92 ILE A CA 1
ATOM 730 C C . ILE A 1 92 ? 13.748 -11.562 -3.296 1.00 80.31 92 ILE A C 1
ATOM 732 O O . ILE A 1 92 ? 14.899 -11.403 -3.691 1.00 80.31 92 ILE A O 1
ATOM 736 N N . GLU A 1 93 ? 13.338 -12.728 -2.789 1.00 81.62 93 GLU A N 1
ATOM 737 C CA . GLU A 1 93 ? 14.233 -13.879 -2.575 1.00 81.62 93 GLU A CA 1
ATOM 738 C C . GLU A 1 93 ? 14.912 -14.356 -3.864 1.00 81.62 93 GLU A C 1
ATOM 740 O O . GLU A 1 93 ? 16.056 -14.807 -3.845 1.00 81.62 93 GLU A O 1
ATOM 745 N N . ARG A 1 94 ? 14.225 -14.232 -5.004 1.00 83.19 94 ARG A N 1
ATOM 746 C CA . ARG A 1 94 ? 14.770 -14.601 -6.317 1.00 83.19 94 ARG A CA 1
ATOM 747 C C . ARG A 1 94 ? 15.641 -13.524 -6.960 1.00 83.19 94 ARG A C 1
ATOM 749 O O . ARG A 1 94 ? 16.194 -13.776 -8.024 1.00 83.19 94 ARG A O 1
ATOM 756 N N . GLY A 1 95 ? 15.740 -12.334 -6.365 1.00 77.62 95 GLY A N 1
ATOM 757 C CA . GLY A 1 95 ? 16.500 -11.211 -6.922 1.00 77.62 95 GLY A CA 1
ATOM 758 C C . GLY A 1 95 ? 15.932 -10.654 -8.232 1.00 77.62 95 GLY A C 1
ATOM 759 O O . GLY A 1 95 ? 16.610 -9.893 -8.913 1.00 77.62 95 GLY A O 1
ATOM 760 N N . ASN A 1 96 ? 14.697 -11.016 -8.593 1.00 76.69 96 ASN A N 1
ATOM 761 C CA . ASN A 1 96 ? 14.062 -10.556 -9.829 1.00 76.69 96 ASN A CA 1
ATOM 762 C C . ASN A 1 96 ? 13.529 -9.129 -9.688 1.00 76.69 96 ASN A C 1
ATOM 764 O O . ASN A 1 96 ? 13.492 -8.382 -10.661 1.00 76.69 96 ASN A O 1
ATOM 768 N N . HIS A 1 97 ? 13.121 -8.753 -8.474 1.00 78.12 97 HIS A N 1
ATOM 769 C CA . HIS A 1 97 ? 12.630 -7.423 -8.150 1.00 78.12 97 HIS A CA 1
ATOM 770 C C . HIS A 1 97 ? 13.506 -6.821 -7.051 1.00 78.12 97 HIS A C 1
ATOM 772 O O . HIS A 1 97 ? 13.457 -7.255 -5.905 1.00 78.12 97 HIS A O 1
ATOM 778 N N . TYR A 1 98 ? 14.308 -5.811 -7.389 1.00 78.81 98 TYR A N 1
ATOM 779 C CA . TYR A 1 98 ? 15.194 -5.162 -6.415 1.00 78.81 98 TYR A CA 1
ATOM 780 C C . TYR A 1 98 ? 14.436 -4.260 -5.434 1.00 78.81 98 TYR A C 1
ATOM 782 O O . TYR A 1 98 ? 14.852 -4.116 -4.282 1.00 78.81 98 TYR A O 1
ATOM 790 N N . THR A 1 99 ? 13.318 -3.672 -5.872 1.00 87.12 99 THR A N 1
ATOM 791 C CA . THR A 1 99 ? 12.466 -2.783 -5.071 1.00 87.12 99 THR A CA 1
ATOM 792 C C . THR A 1 99 ? 10.990 -3.026 -5.366 1.00 87.12 99 THR A C 1
ATOM 794 O O . THR A 1 99 ? 10.574 -2.963 -6.508 1.00 87.12 99 THR A O 1
ATOM 797 N N . MET A 1 100 ? 10.161 -3.281 -4.357 1.00 90.00 100 MET A N 1
ATOM 798 C CA . MET A 1 100 ? 8.718 -3.488 -4.536 1.00 90.00 100 MET A CA 1
ATOM 799 C C . MET A 1 100 ? 7.955 -2.399 -3.804 1.00 90.00 100 MET A C 1
ATOM 801 O O . MET A 1 100 ? 8.154 -2.203 -2.612 1.00 90.00 100 MET A O 1
ATOM 805 N N . ASN A 1 101 ? 7.067 -1.712 -4.504 1.00 93.31 101 ASN A N 1
ATOM 806 C CA . ASN A 1 101 ? 6.271 -0.608 -3.998 1.00 93.31 101 ASN A CA 1
ATOM 807 C C . ASN A 1 101 ? 4.792 -0.929 -4.190 1.00 93.31 101 ASN A C 1
ATOM 809 O O . ASN A 1 101 ? 4.365 -1.324 -5.278 1.00 93.31 101 ASN A O 1
ATOM 813 N N . ALA A 1 102 ? 4.004 -0.705 -3.147 1.00 95.75 102 ALA A N 1
ATOM 814 C CA . ALA A 1 102 ? 2.556 -0.726 -3.213 1.00 95.75 102 ALA A CA 1
ATOM 815 C C . ALA A 1 102 ? 1.955 0.429 -2.420 1.00 95.75 102 ALA A C 1
ATOM 817 O O . ALA A 1 1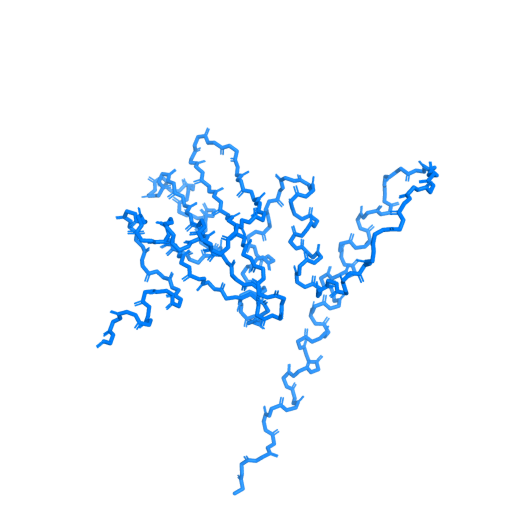02 ? 2.265 0.659 -1.252 1.00 95.75 102 ALA A O 1
ATOM 818 N N . TYR A 1 103 ? 1.045 1.127 -3.078 1.00 97.38 103 TYR A N 1
ATOM 819 C CA . TYR A 1 103 ? 0.149 2.108 -2.511 1.00 97.38 103 TYR A CA 1
ATOM 820 C C . TYR A 1 103 ? -1.216 1.448 -2.363 1.00 97.38 103 TYR A C 1
ATOM 822 O O . TYR A 1 103 ? -1.805 0.973 -3.334 1.00 97.38 103 TYR A O 1
ATOM 830 N N . LEU A 1 104 ? -1.708 1.405 -1.134 1.00 97.50 104 LEU A N 1
ATOM 831 C CA . LEU A 1 104 ? -2.984 0.811 -0.765 1.00 97.50 104 LEU A CA 1
ATOM 832 C C . LEU A 1 104 ? -3.938 1.910 -0.335 1.00 97.50 104 LEU A C 1
ATOM 834 O O . LEU A 1 104 ? -3.532 2.862 0.332 1.00 97.50 104 LEU A O 1
ATOM 838 N N . LYS A 1 105 ? -5.214 1.757 -0.667 1.00 97.75 105 LYS A N 1
ATOM 839 C CA . LYS A 1 105 ? -6.281 2.638 -0.204 1.00 97.75 105 LYS A CA 1
ATOM 840 C C . LYS A 1 105 ? -7.237 1.834 0.663 1.00 97.75 105 LYS A C 1
ATOM 842 O O . LYS A 1 105 ? -7.717 0.786 0.253 1.00 97.75 105 LYS A O 1
ATOM 847 N N . CYS A 1 106 ? -7.551 2.327 1.855 1.00 97.06 106 CYS A N 1
ATOM 848 C CA . CYS A 1 106 ? -8.639 1.758 2.637 1.00 97.06 106 CYS A CA 1
ATOM 849 C C . CYS A 1 106 ?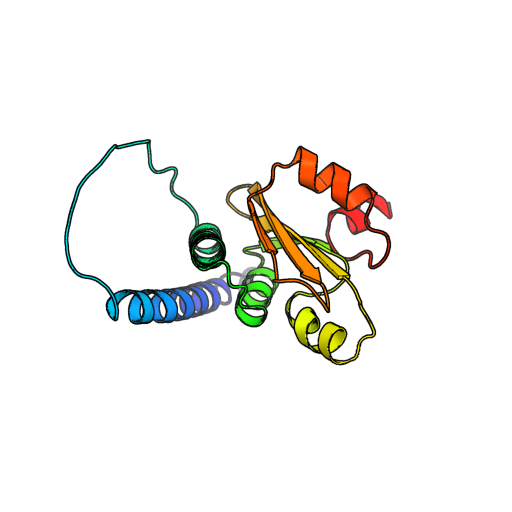 -9.983 2.088 1.988 1.00 97.06 106 CYS A C 1
ATOM 851 O O . CYS A 1 106 ? -10.319 3.263 1.810 1.00 97.06 106 CYS A O 1
ATOM 853 N N . SER A 1 107 ? -10.776 1.056 1.709 1.00 94.50 107 SER A N 1
ATOM 854 C CA . SER A 1 107 ? -12.080 1.186 1.053 1.00 94.50 107 SER A CA 1
ATOM 855 C C . SER A 1 107 ? -13.115 1.920 1.913 1.00 94.50 107 SER A C 1
ATOM 857 O O . SER A 1 107 ? -14.045 2.513 1.377 1.00 94.50 107 SER A O 1
ATOM 859 N N . ARG A 1 108 ? -12.951 1.915 3.245 1.00 93.75 108 ARG A N 1
ATOM 860 C CA . ARG A 1 108 ? -13.883 2.553 4.196 1.00 93.75 108 ARG A CA 1
ATOM 861 C C . ARG A 1 108 ? -13.442 3.950 4.617 1.00 93.75 108 ARG A C 1
ATOM 863 O O . ARG A 1 108 ? -14.219 4.895 4.563 1.00 93.75 108 ARG A O 1
ATOM 870 N N . CYS A 1 109 ? -12.191 4.081 5.054 1.00 94.12 109 CYS A N 1
ATOM 871 C CA . CYS A 1 109 ? -11.683 5.323 5.638 1.00 94.12 109 CYS A CA 1
ATOM 872 C C . CYS A 1 109 ? -11.049 6.268 4.608 1.00 94.12 109 CYS A C 1
ATOM 874 O O . CYS A 1 109 ? -10.682 7.379 4.972 1.00 94.12 109 CYS A O 1
ATOM 876 N N . ASN A 1 110 ? -10.858 5.831 3.355 1.00 92.44 110 ASN A N 1
ATOM 877 C CA . ASN A 1 110 ? -10.136 6.573 2.311 1.00 92.44 110 ASN A CA 1
ATOM 878 C C . ASN A 1 110 ? -8.696 6.984 2.685 1.00 92.44 110 ASN A C 1
ATOM 880 O O . ASN A 1 110 ? -8.114 7.860 2.045 1.00 92.44 110 ASN A O 1
ATOM 884 N N . LYS A 1 111 ? -8.106 6.334 3.694 1.00 96.69 111 LYS A N 1
ATOM 885 C CA . LYS A 1 111 ? -6.690 6.476 4.045 1.00 96.69 111 LYS A CA 1
ATOM 886 C C . LYS A 1 111 ? -5.806 5.775 3.024 1.00 96.69 111 LYS A C 1
ATOM 888 O O . LYS A 1 111 ? -6.205 4.740 2.487 1.00 96.69 111 LYS A O 1
ATOM 893 N N . TYR A 1 112 ? -4.611 6.315 2.806 1.00 98.00 112 TYR A N 1
ATOM 894 C CA . TYR A 1 112 ? -3.618 5.736 1.910 1.00 98.00 112 TYR A CA 1
ATOM 895 C C . TYR A 1 112 ? -2.417 5.238 2.701 1.00 98.00 112 TYR A C 1
ATOM 897 O O . TYR A 1 112 ? -1.976 5.868 3.663 1.00 98.00 112 TYR A O 1
ATOM 905 N N . TYR A 1 113 ? -1.876 4.107 2.273 1.00 98.00 113 TYR A N 1
ATOM 906 C CA . TYR A 1 113 ? -0.723 3.474 2.889 1.00 98.00 113 TYR A CA 1
ATOM 907 C C . TYR A 1 113 ? 0.309 3.146 1.828 1.00 98.00 113 TYR A C 1
ATOM 909 O O . TYR A 1 113 ? -0.039 2.707 0.737 1.00 98.00 113 TYR A O 1
ATOM 917 N N . TYR A 1 114 ? 1.574 3.347 2.166 1.00 97.38 114 TYR A N 1
ATOM 918 C CA . TYR A 1 114 ? 2.702 2.900 1.369 1.00 97.38 114 TYR A CA 1
ATOM 919 C C . TYR A 1 114 ? 3.331 1.678 2.023 1.00 97.38 114 TYR A C 1
ATOM 921 O O . TYR A 1 114 ? 3.567 1.675 3.233 1.00 97.38 114 TYR A O 1
ATOM 929 N N . VAL A 1 115 ? 3.625 0.680 1.198 1.00 95.50 115 VAL A N 1
ATOM 930 C CA . VAL A 1 115 ? 4.357 -0.531 1.539 1.00 95.50 115 VAL A CA 1
ATOM 931 C C . VAL A 1 115 ? 5.515 -0.665 0.559 1.00 95.50 115 VAL A C 1
ATOM 933 O O . VAL A 1 115 ? 5.306 -0.651 -0.652 1.00 95.50 115 VAL A O 1
ATOM 936 N N . GLY A 1 116 ? 6.731 -0.757 1.085 1.00 92.38 116 GLY A N 1
ATOM 937 C CA . GLY A 1 116 ? 7.961 -0.801 0.309 1.00 92.38 116 GLY A CA 1
ATOM 938 C C . GLY A 1 116 ? 8.871 -1.934 0.758 1.00 92.38 116 GLY A C 1
ATOM 939 O O . GLY A 1 116 ? 9.112 -2.083 1.952 1.00 92.38 116 GLY A O 1
ATOM 940 N N . TYR A 1 117 ? 9.424 -2.682 -0.187 1.00 89.44 117 TYR A N 1
ATOM 941 C CA . TYR A 1 117 ? 10.506 -3.637 0.032 1.00 89.44 117 TYR A CA 1
ATOM 942 C C . TYR A 1 117 ? 11.695 -3.242 -0.820 1.00 89.44 117 TYR A C 1
ATOM 944 O O . TYR A 1 117 ? 11.546 -2.779 -1.947 1.00 89.44 117 TYR A O 1
ATOM 952 N N . CYS A 1 118 ? 12.882 -3.463 -0.285 1.00 86.44 118 CYS A N 1
ATOM 953 C CA . CYS A 1 118 ? 14.126 -3.362 -1.018 1.00 86.44 118 CYS A CA 1
ATOM 954 C C . CYS A 1 118 ? 14.942 -4.599 -0.666 1.00 86.44 118 CYS A C 1
ATOM 956 O O . CYS A 1 118 ? 15.020 -4.941 0.511 1.00 86.44 118 CYS A O 1
ATOM 958 N N . LEU A 1 119 ? 15.560 -5.245 -1.656 1.00 82.25 119 LEU A N 1
ATOM 959 C CA . LEU A 1 119 ? 16.390 -6.438 -1.448 1.00 82.25 119 LEU A CA 1
ATOM 960 C C . LEU A 1 119 ? 17.461 -6.231 -0.358 1.00 82.25 119 LEU A C 1
ATOM 962 O O . LEU A 1 119 ? 17.791 -7.157 0.375 1.00 82.25 119 LEU A O 1
ATOM 966 N N . TYR A 1 120 ? 17.970 -5.004 -0.234 1.00 82.56 120 TYR A N 1
ATOM 967 C CA . TYR A 1 120 ? 19.020 -4.626 0.717 1.00 82.56 120 TYR A CA 1
ATOM 968 C C . TYR A 1 120 ? 18.530 -3.731 1.861 1.00 82.56 120 TYR A C 1
ATOM 970 O O . TYR A 1 120 ? 19.338 -3.228 2.640 1.00 82.56 120 TYR A O 1
ATOM 978 N N . GLY A 1 121 ? 17.226 -3.467 1.942 1.00 84.12 121 GLY A N 1
ATOM 979 C CA . GLY A 1 121 ? 16.662 -2.505 2.882 1.00 84.12 121 GLY A CA 1
ATOM 980 C C . GLY A 1 121 ? 15.629 -3.125 3.806 1.00 84.12 121 GLY A C 1
ATOM 981 O O . GLY A 1 121 ? 14.967 -4.105 3.472 1.00 84.12 121 GLY A O 1
ATOM 982 N N . SER A 1 122 ? 15.439 -2.502 4.966 1.00 87.00 122 SER A N 1
ATOM 983 C CA . SER A 1 122 ? 14.316 -2.843 5.832 1.00 87.00 122 SER A CA 1
ATOM 984 C C . SER A 1 122 ? 12.997 -2.512 5.129 1.00 87.00 122 SER A C 1
ATOM 986 O O . SER A 1 122 ? 12.876 -1.420 4.559 1.00 87.00 122 SER A O 1
ATOM 988 N N . PRO A 1 123 ? 11.992 -3.399 5.191 1.00 90.19 123 PRO A N 1
ATOM 989 C CA . PRO A 1 123 ? 10.682 -3.095 4.649 1.00 90.19 123 PRO A CA 1
ATOM 990 C C . PRO A 1 123 ? 10.068 -1.858 5.318 1.00 90.19 123 PRO A C 1
ATOM 992 O O . PRO A 1 123 ? 10.235 -1.620 6.516 1.00 90.19 123 PRO A O 1
ATOM 995 N N . ILE A 1 124 ? 9.349 -1.057 4.537 1.00 94.06 124 ILE A N 1
ATOM 996 C CA . ILE A 1 124 ? 8.741 0.201 4.971 1.00 94.06 124 ILE A CA 1
ATOM 997 C C . ILE A 1 124 ? 7.231 0.055 4.895 1.00 94.06 124 ILE A C 1
ATOM 999 O O . ILE A 1 124 ? 6.694 -0.287 3.847 1.00 94.06 124 ILE A O 1
ATOM 1003 N N . ILE A 1 125 ? 6.536 0.398 5.974 1.00 96.25 125 ILE A N 1
ATOM 1004 C CA . ILE A 1 125 ? 5.087 0.585 5.967 1.00 96.25 125 ILE A CA 1
ATOM 1005 C C . ILE A 1 125 ? 4.731 1.879 6.690 1.00 96.25 125 ILE A C 1
ATOM 1007 O O . ILE A 1 125 ? 5.227 2.142 7.785 1.00 96.25 125 ILE A O 1
ATOM 1011 N N . LYS A 1 126 ? 3.910 2.722 6.057 1.00 96.88 126 LYS A N 1
ATOM 1012 C CA . LYS A 1 126 ? 3.484 4.011 6.624 1.00 96.88 126 LYS A CA 1
ATOM 1013 C C . LYS A 1 126 ? 2.180 4.513 6.014 1.00 96.88 126 LYS A C 1
ATOM 1015 O O . LYS A 1 126 ? 1.863 4.196 4.870 1.00 96.88 126 LYS A O 1
ATOM 1020 N N . GLU A 1 127 ? 1.451 5.333 6.767 1.00 97.81 127 GLU A N 1
ATOM 1021 C CA . GLU A 1 127 ? 0.361 6.153 6.226 1.00 97.81 127 GLU A CA 1
ATOM 1022 C C . GLU A 1 127 ? 0.959 7.270 5.353 1.00 97.81 127 GLU A C 1
ATOM 1024 O O . GLU A 1 127 ? 2.017 7.821 5.668 1.00 97.81 127 GLU A O 1
ATOM 1029 N N . VAL A 1 128 ? 0.314 7.564 4.226 1.00 97.94 128 VAL A N 1
ATOM 1030 C CA . VAL A 1 128 ? 0.704 8.627 3.288 1.00 97.94 128 VAL A CA 1
ATOM 1031 C C . VAL A 1 128 ? -0.517 9.447 2.900 1.00 97.94 128 VAL A C 1
ATOM 1033 O O . VAL A 1 128 ? -1.657 8.996 3.039 1.00 97.94 128 VAL A O 1
ATOM 1036 N N . THR A 1 129 ? -0.300 10.660 2.397 1.00 97.88 129 THR A N 1
ATOM 1037 C CA . THR A 1 129 ? -1.415 11.468 1.903 1.00 97.88 129 THR A CA 1
ATOM 1038 C C . THR A 1 129 ? -1.913 10.944 0.554 1.00 97.88 129 THR A C 1
ATOM 1040 O O . THR A 1 129 ? -1.196 10.259 -0.181 1.00 97.88 129 THR A O 1
ATOM 1043 N N . LYS A 1 130 ? -3.151 11.302 0.185 1.00 96.69 130 LYS A N 1
ATOM 1044 C CA . LYS A 1 130 ? -3.672 11.038 -1.166 1.00 96.69 130 LYS A CA 1
ATOM 104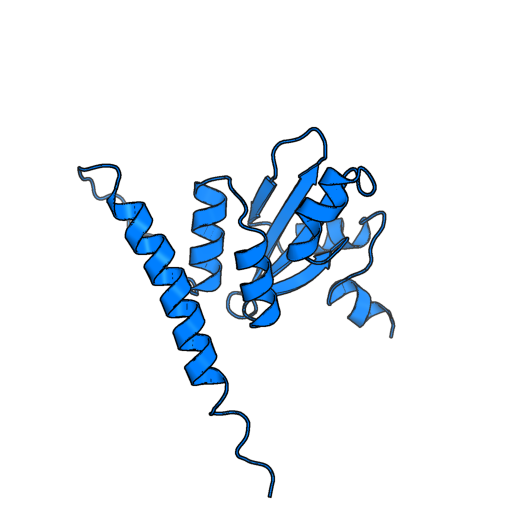5 C C . LYS A 1 130 ? -2.768 11.666 -2.234 1.00 96.69 130 LYS A C 1
ATOM 1047 O O . LYS A 1 130 ? -2.508 11.027 -3.245 1.00 96.69 130 LYS A O 1
ATOM 1052 N N . ALA A 1 131 ? -2.295 12.895 -2.016 1.00 96.62 131 ALA A N 1
ATOM 1053 C CA . ALA A 1 131 ? -1.435 13.592 -2.970 1.00 96.62 131 ALA A CA 1
ATOM 1054 C C . ALA A 1 131 ? -0.128 12.821 -3.211 1.00 96.62 131 ALA A C 1
ATOM 1056 O O . ALA A 1 131 ? 0.196 12.535 -4.362 1.00 96.62 131 ALA A O 1
ATOM 1057 N N . ASP A 1 132 ? 0.539 12.382 -2.138 1.00 96.31 132 ASP A N 1
ATOM 1058 C CA . ASP A 1 132 ? 1.771 11.590 -2.236 1.00 96.31 132 ASP A CA 1
ATOM 1059 C C . ASP A 1 132 ? 1.539 10.272 -2.980 1.00 96.31 132 ASP A C 1
ATOM 1061 O O . ASP A 1 132 ? 2.338 9.883 -3.831 1.00 96.31 132 ASP A O 1
ATOM 1065 N N . ALA A 1 133 ? 0.437 9.575 -2.674 1.00 96.06 133 ALA A N 1
ATOM 1066 C CA . ALA A 1 133 ? 0.099 8.321 -3.338 1.00 96.06 133 ALA A CA 1
ATOM 1067 C C . ALA A 1 133 ? -0.084 8.521 -4.850 1.00 96.06 133 ALA A C 1
ATOM 1069 O O . ALA A 1 133 ? 0.452 7.744 -5.635 1.00 96.06 133 ALA A O 1
ATOM 1070 N N . TYR A 1 134 ? -0.793 9.575 -5.266 1.00 95.94 134 TYR A N 1
ATOM 1071 C CA . TYR A 1 134 ? -1.010 9.893 -6.681 1.00 95.94 134 TYR A CA 1
ATOM 1072 C C . TYR A 1 134 ? 0.283 10.298 -7.394 1.00 95.94 134 TYR A C 1
ATOM 1074 O O . TYR A 1 134 ? 0.542 9.816 -8.497 1.00 95.94 134 TYR A O 1
ATOM 1082 N N . GLU A 1 135 ? 1.097 11.161 -6.780 1.00 95.12 135 GLU A N 1
ATOM 1083 C CA . GLU A 1 135 ? 2.380 11.585 -7.350 1.00 95.12 135 GLU A CA 1
ATOM 1084 C C . GLU A 1 135 ? 3.305 10.384 -7.563 1.00 95.12 135 GLU A C 1
ATOM 1086 O O . GLU A 1 135 ? 3.928 10.241 -8.615 1.00 95.12 135 GLU A O 1
ATOM 1091 N N . ARG A 1 136 ? 3.384 9.496 -6.570 1.00 93.81 136 ARG A N 1
ATOM 1092 C CA . ARG A 1 136 ? 4.262 8.331 -6.631 1.00 93.81 136 ARG A CA 1
ATOM 1093 C C . ARG A 1 136 ? 3.743 7.244 -7.562 1.00 93.81 136 ARG A C 1
ATOM 1095 O O . ARG A 1 136 ? 4.547 6.661 -8.278 1.00 93.81 136 ARG A O 1
ATOM 1102 N N . ALA A 1 137 ? 2.431 7.016 -7.613 1.00 93.19 137 ALA A N 1
ATOM 1103 C CA . ALA A 1 137 ? 1.818 6.105 -8.579 1.00 93.19 137 ALA A CA 1
ATOM 1104 C C . ALA A 1 137 ? 2.139 6.512 -10.027 1.00 93.19 137 ALA A C 1
ATOM 1106 O O . ALA A 1 137 ? 2.461 5.662 -10.855 1.00 93.19 137 ALA A O 1
ATOM 1107 N N . ALA A 1 138 ? 2.140 7.815 -10.324 1.00 91.75 138 ALA A N 1
ATOM 1108 C CA . ALA A 1 138 ? 2.521 8.329 -11.641 1.00 91.75 138 ALA A CA 1
ATOM 1109 C C . ALA A 1 138 ? 3.991 8.050 -12.011 1.00 91.75 138 ALA A C 1
ATOM 1111 O O . ALA A 1 138 ? 4.343 8.099 -13.186 1.00 91.75 138 ALA A O 1
ATOM 1112 N N . ARG A 1 139 ? 4.847 7.787 -11.015 1.00 90.38 139 ARG A N 1
ATOM 1113 C CA . ARG A 1 139 ? 6.294 7.583 -11.164 1.00 90.38 139 ARG A CA 1
ATOM 1114 C C . ARG A 1 139 ? 6.743 6.149 -10.889 1.00 90.38 139 ARG A C 1
ATOM 1116 O O . ARG A 1 139 ? 7.945 5.920 -10.796 1.00 90.38 139 ARG A O 1
ATOM 1123 N N . LEU A 1 140 ? 5.828 5.191 -10.718 1.00 88.25 140 LEU A N 1
ATOM 1124 C CA . LEU A 1 140 ? 6.244 3.794 -10.598 1.00 88.25 140 LEU A CA 1
ATOM 1125 C C . LEU A 1 140 ? 6.900 3.347 -11.907 1.00 88.25 140 LEU A C 1
ATOM 1127 O O . LEU A 1 140 ? 6.324 3.458 -12.988 1.00 88.25 140 LEU A O 1
ATOM 1131 N N . GLU A 1 141 ? 8.131 2.865 -11.776 1.00 79.81 141 GLU A N 1
ATOM 1132 C CA . GLU A 1 141 ? 9.017 2.555 -12.900 1.00 79.81 141 GLU A CA 1
ATOM 1133 C C . GLU A 1 141 ? 8.621 1.266 -13.631 1.00 79.81 141 GLU A C 1
ATOM 1135 O O . GLU A 1 141 ? 8.947 1.087 -14.800 1.00 79.81 141 GLU A O 1
ATOM 1140 N N . TRP A 1 142 ? 7.917 0.359 -12.954 1.00 82.25 142 TRP A N 1
ATOM 1141 C CA . TRP A 1 142 ? 7.507 -0.935 -13.491 1.00 82.25 142 TRP A CA 1
ATOM 1142 C C . TRP A 1 142 ? 6.312 -1.482 -12.716 1.00 82.25 142 TRP A C 1
ATOM 1144 O O . TRP A 1 142 ? 6.017 -0.990 -11.638 1.00 82.25 142 TRP A O 1
ATOM 1154 N N . GLY A 1 143 ? 5.625 -2.499 -13.239 1.00 78.56 143 GLY A N 1
ATOM 1155 C CA . GLY A 1 143 ? 4.456 -3.101 -12.590 1.00 78.56 143 GLY A CA 1
ATOM 1156 C C . GLY A 1 143 ? 3.282 -2.120 -12.441 1.00 78.56 143 GLY A C 1
ATOM 1157 O O . GLY A 1 143 ? 3.298 -1.196 -11.635 1.00 78.56 143 GLY A O 1
ATOM 1158 N N . TYR A 1 144 ? 2.240 -2.331 -13.242 1.00 90.06 144 TYR A N 1
ATOM 1159 C CA . TYR A 1 144 ? 1.094 -1.422 -13.350 1.00 90.06 144 TYR A CA 1
ATOM 1160 C C . TYR A 1 144 ? -0.180 -2.087 -12.829 1.00 90.06 144 TYR A C 1
ATOM 1162 O O . TYR A 1 144 ? -1.149 -2.268 -13.570 1.00 90.06 144 TYR A O 1
ATOM 1170 N N . LEU A 1 145 ? -0.148 -2.505 -11.562 1.00 93.25 145 LEU A N 1
ATOM 1171 C CA . LEU A 1 145 ? -1.273 -3.141 -10.881 1.00 93.25 145 LEU A CA 1
ATOM 1172 C C . LEU A 1 145 ? -2.036 -2.124 -10.024 1.00 93.25 145 LEU A C 1
ATOM 1174 O O . LEU A 1 145 ? -1.425 -1.318 -9.324 1.00 93.25 145 LEU A O 1
ATOM 1178 N N . GLY A 1 146 ? -3.365 -2.198 -10.028 1.00 93.38 146 GLY A N 1
ATOM 1179 C CA . GLY A 1 146 ? -4.222 -1.402 -9.154 1.00 93.38 146 GLY A CA 1
ATOM 1180 C C . GLY A 1 146 ? -5.058 -0.352 -9.881 1.00 93.38 146 GLY A C 1
ATOM 1181 O O . GLY A 1 146 ? -4.819 -0.013 -11.044 1.00 93.38 146 GLY A O 1
ATOM 1182 N N . GLY A 1 147 ? -6.041 0.178 -9.150 1.00 93.44 147 GLY A N 1
ATOM 1183 C CA . GLY A 1 147 ? -7.106 1.017 -9.703 1.00 93.44 147 GLY A CA 1
ATOM 1184 C C . GLY A 1 147 ? -6.605 2.274 -10.417 1.00 93.44 147 GLY A C 1
ATOM 1185 O O . GLY A 1 147 ? -7.167 2.659 -11.435 1.00 93.44 147 GLY A O 1
ATOM 1186 N N . TYR A 1 148 ? -5.492 2.867 -9.966 1.00 94.19 148 TYR A N 1
ATOM 1187 C CA . TYR A 1 148 ? -4.910 4.055 -10.601 1.00 94.19 148 TYR A CA 1
ATOM 1188 C C . TYR A 1 148 ? -4.566 3.837 -12.082 1.00 94.19 148 TYR A C 1
ATOM 1190 O O . TYR A 1 148 ? -4.729 4.750 -12.892 1.00 94.19 148 TYR A O 1
ATOM 1198 N N . TYR A 1 149 ? -4.080 2.646 -12.446 1.00 92.88 149 TYR A N 1
ATOM 1199 C CA . TYR A 1 149 ? -3.720 2.325 -13.831 1.00 92.88 149 TYR A CA 1
ATOM 1200 C C . TYR A 1 149 ? -4.909 1.805 -14.629 1.00 92.88 149 TYR A C 1
ATOM 1202 O O . TYR A 1 149 ? -4.996 2.062 -15.825 1.00 92.88 149 TYR A O 1
ATOM 1210 N N . GLU A 1 150 ? -5.817 1.075 -13.984 1.00 90.25 150 GLU A N 1
ATOM 1211 C CA . GLU A 1 150 ? -7.024 0.537 -14.617 1.00 90.25 150 GLU A CA 1
ATOM 1212 C C . GLU A 1 150 ? -7.970 1.656 -15.067 1.00 90.25 150 GLU A C 1
ATOM 1214 O O . GLU A 1 150 ? -8.453 1.628 -16.197 1.00 90.25 150 GLU A O 1
ATOM 1219 N N . GLU A 1 151 ? -8.152 2.687 -14.238 1.00 84.06 151 GLU A N 1
ATOM 1220 C CA . GLU A 1 151 ? -8.966 3.871 -14.554 1.00 84.06 151 GLU A CA 1
ATOM 1221 C C . GLU A 1 151 ? -8.405 4.690 -15.729 1.00 84.06 151 GLU A C 1
ATOM 1223 O O . GLU A 1 151 ? -9.152 5.382 -16.411 1.00 84.06 151 GLU A O 1
ATOM 1228 N N . ARG A 1 152 ? -7.092 4.616 -15.981 1.00 79.06 152 ARG A N 1
ATOM 1229 C CA . ARG A 1 152 ? -6.385 5.394 -17.018 1.00 79.06 152 ARG A CA 1
ATOM 1230 C C . ARG A 1 152 ? -6.164 4.643 -18.329 1.00 79.06 152 ARG A C 1
ATOM 1232 O O . ARG A 1 152 ? -5.564 5.193 -19.246 1.00 79.06 152 ARG A O 1
ATOM 1239 N N . LYS A 1 153 ? -6.593 3.382 -18.412 1.00 67.00 153 LYS A N 1
ATOM 1240 C CA . LYS A 1 153 ? -6.599 2.604 -19.663 1.00 67.00 153 LYS A CA 1
ATOM 1241 C C . LYS A 1 153 ? -7.846 2.874 -20.522 1.00 67.00 153 LYS A C 1
ATOM 1243 O O . LYS A 1 153 ? -7.996 2.228 -21.556 1.00 67.00 153 LYS A O 1
ATOM 1248 N N . GLN A 1 154 ? -8.722 3.777 -20.079 1.00 44.53 154 GLN A N 1
ATOM 1249 C CA . GLN A 1 154 ? -9.899 4.281 -20.797 1.00 44.53 154 GLN A CA 1
ATOM 1250 C C . GLN A 1 154 ? -9.572 5.615 -21.464 1.00 44.53 154 GLN A C 1
ATOM 1252 O O . GLN A 1 154 ? -10.078 5.829 -22.586 1.00 44.53 154 GLN A O 1
#

Secondary structure (DSSP, 8-state):
---SSSHHHHHHHHHHHHHHHHHHHHHTTSS----------------HHHHHHHHHHHTT---HHHHHHHHHTTSEEEEEESS-GGGHHHHHHTTS-SEEEEEEEETTT--EEEEEEETTEEEEEEEE-HHHHHHHHTT--S--BSHHHHGGG-